Protein AF-A0A5J5C570-F1 (afdb_monomer)

InterPro domains:
  IPR036322 WD40-repeat-containing domain superfamily [SSF50978] (8-141)
  IPR051973 tRNA Anticodon Loop Methyltransferase Regulator [PTHR14344] (6-154)

pLDDT: mean 78.34, std 18.84, range [33.94, 97.94]

Structure (mmCIF, N/CA/C/O backbone):
data_AF-A0A5J5C570-F1
#
_entry.id   AF-A0A5J5C570-F1
#
loop_
_atom_site.group_PDB
_atom_site.id
_atom_site.type_symbol
_atom_site.label_atom_id
_atom_site.label_alt_id
_atom_site.label_comp_id
_atom_site.label_asym_id
_atom_site.label_entity_id
_atom_site.label_seq_id
_atom_site.pdbx_PDB_ins_code
_atom_site.Cartn_x
_atom_site.Cartn_y
_atom_site.Cartn_z
_atom_site.occupancy
_atom_site.B_iso_or_equiv
_atom_site.auth_seq_id
_atom_site.auth_comp_id
_atom_site.auth_asym_id
_atom_site.auth_atom_id
_atom_site.pdbx_PDB_model_num
ATOM 1 N N . MET A 1 1 ? -4.833 4.916 39.299 1.00 33.94 1 MET A N 1
ATOM 2 C CA . MET A 1 1 ? -3.861 3.898 38.849 1.00 33.94 1 MET A CA 1
ATOM 3 C C . MET A 1 1 ? -4.448 3.278 37.597 1.00 33.94 1 MET A C 1
ATOM 5 O O . MET A 1 1 ? -5.533 2.727 37.693 1.00 33.94 1 MET A O 1
ATOM 9 N N . ALA A 1 2 ? -3.844 3.505 36.431 1.00 41.72 2 ALA A N 1
ATOM 10 C CA . ALA A 1 2 ? -4.335 2.944 35.175 1.00 41.72 2 ALA A CA 1
ATOM 11 C C . ALA A 1 2 ? -3.814 1.508 35.054 1.00 41.72 2 ALA A C 1
ATOM 13 O O . ALA A 1 2 ? -2.603 1.298 35.123 1.00 41.72 2 ALA A O 1
ATOM 14 N N . GLU A 1 3 ? -4.719 0.538 34.938 1.00 45.34 3 GLU A N 1
ATOM 15 C CA . GLU A 1 3 ? -4.367 -0.842 34.616 1.00 45.34 3 GLU A CA 1
ATOM 16 C C . GLU A 1 3 ? -3.681 -0.857 33.247 1.00 45.34 3 GLU A C 1
ATOM 18 O O . GLU A 1 3 ? -4.274 -0.497 32.230 1.00 45.34 3 GLU A O 1
ATOM 23 N N . GLN A 1 4 ? -2.399 -1.221 33.222 1.00 49.28 4 GLN A N 1
ATOM 24 C CA . GLN A 1 4 ? -1.722 -1.569 31.982 1.00 49.28 4 GLN A CA 1
ATOM 25 C C . GLN A 1 4 ? -2.330 -2.880 31.495 1.00 49.28 4 GLN A C 1
ATOM 27 O O . GLN A 1 4 ? -2.025 -3.944 32.031 1.00 49.28 4 GLN A O 1
ATOM 32 N N . SER A 1 5 ? -3.204 -2.802 30.493 1.00 57.41 5 SER A N 1
ATOM 33 C CA . SER A 1 5 ? -3.639 -3.975 29.743 1.00 57.41 5 SER A CA 1
ATOM 34 C C . SER A 1 5 ? -2.397 -4.682 29.201 1.00 57.41 5 SER A C 1
ATOM 36 O O . SER A 1 5 ? -1.646 -4.126 28.398 1.00 57.41 5 SER A O 1
ATOM 38 N N . GLU A 1 6 ? -2.140 -5.887 29.697 1.00 60.22 6 GLU A N 1
ATOM 39 C CA . GLU A 1 6 ? -0.990 -6.699 29.323 1.00 60.22 6 GLU A CA 1
ATOM 40 C C . GLU A 1 6 ? -1.208 -7.216 27.893 1.00 60.22 6 GLU A C 1
ATOM 42 O O . GLU A 1 6 ? -1.888 -8.217 27.666 1.00 60.22 6 GLU A O 1
ATOM 47 N N . TRP A 1 7 ? -0.686 -6.497 26.897 1.00 56.62 7 TRP A N 1
ATOM 48 C CA . TRP A 1 7 ? -0.731 -6.929 25.501 1.00 56.62 7 TRP A CA 1
ATOM 49 C C . TRP A 1 7 ? 0.162 -8.161 25.329 1.00 56.62 7 TRP A C 1
ATOM 51 O O . TRP A 1 7 ? 1.361 -8.058 25.072 1.00 56.62 7 TRP A O 1
ATOM 61 N N . ARG A 1 8 ? -0.412 -9.353 25.501 1.00 61.72 8 ARG A N 1
ATOM 62 C CA . ARG A 1 8 ? 0.289 -10.615 25.261 1.00 61.72 8 ARG A CA 1
ATOM 63 C C . ARG A 1 8 ? 0.220 -10.961 23.777 1.00 61.72 8 ARG A C 1
ATOM 65 O O . ARG A 1 8 ? -0.825 -11.340 23.255 1.00 61.72 8 ARG A O 1
ATOM 72 N N . LEU A 1 9 ? 1.356 -10.834 23.094 1.00 58.31 9 LEU A N 1
ATOM 73 C CA . LEU A 1 9 ? 1.541 -11.350 21.739 1.00 58.31 9 LEU A CA 1
ATOM 74 C C . LEU A 1 9 ? 1.490 -12.881 21.780 1.00 58.31 9 LEU A C 1
ATOM 76 O O . LEU A 1 9 ? 2.442 -13.545 22.187 1.00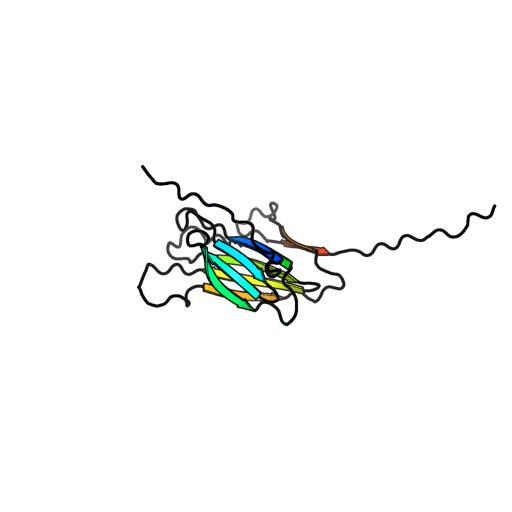 58.31 9 LEU A O 1
ATOM 80 N N . HIS A 1 10 ? 0.363 -13.445 21.359 1.00 65.62 10 HIS A N 1
ATOM 81 C CA . HIS A 1 10 ? 0.238 -14.879 21.151 1.00 65.62 10 HIS A CA 1
ATOM 82 C C . HIS A 1 10 ? 0.720 -15.220 19.742 1.00 65.62 10 HIS A C 1
ATOM 84 O O . HIS A 1 10 ? 0.142 -14.777 18.751 1.00 65.62 10 HIS A O 1
ATOM 90 N N . SER A 1 11 ? 1.791 -16.010 19.651 1.00 66.00 11 SER A N 1
ATOM 91 C CA . SER A 1 11 ? 2.252 -16.552 18.374 1.00 66.00 11 SER A CA 1
ATOM 92 C C . SER A 1 11 ? 1.191 -17.509 17.824 1.00 66.00 11 SER A C 1
ATOM 94 O O . SER A 1 11 ? 0.922 -18.559 18.409 1.00 66.00 11 SER A O 1
ATOM 96 N N . GLY A 1 12 ? 0.539 -17.107 16.735 1.00 68.00 12 GLY A N 1
ATOM 97 C CA . GLY A 1 12 ? -0.411 -17.923 15.984 1.00 68.00 12 GLY A CA 1
ATOM 98 C C . GLY A 1 12 ? 0.229 -18.535 14.738 1.00 68.00 12 GLY A C 1
ATOM 99 O O . GLY A 1 12 ? 1.378 -18.252 14.397 1.00 68.00 12 GLY A O 1
ATOM 100 N N . LYS A 1 13 ? -0.526 -19.367 14.015 1.00 59.28 13 LYS A N 1
ATOM 101 C CA . LYS A 1 13 ? -0.091 -19.843 12.693 1.00 59.28 13 LYS A CA 1
ATOM 102 C C . LYS A 1 13 ? 0.060 -18.644 11.754 1.00 59.28 13 LYS A C 1
ATOM 104 O O . LYS A 1 13 ? -0.816 -17.785 11.719 1.00 59.28 13 LYS A O 1
ATOM 109 N N . TYR A 1 14 ? 1.145 -18.604 10.982 1.00 61.72 14 TYR A N 1
ATOM 110 C CA . TYR A 1 14 ? 1.305 -17.609 9.925 1.00 61.72 14 TYR A CA 1
ATOM 111 C C . TYR A 1 14 ? 0.192 -17.804 8.891 1.00 61.72 14 TYR A C 1
ATOM 113 O O . TYR A 1 14 ? 0.178 -18.805 8.178 1.00 61.72 14 TYR A O 1
ATOM 121 N N . LEU A 1 15 ? -0.756 -16.866 8.842 1.00 63.50 15 LEU A N 1
ATOM 122 C CA . LEU A 1 15 ? -1.890 -16.923 7.916 1.00 63.50 15 LEU A CA 1
ATOM 123 C C . LEU A 1 15 ? -1.533 -16.424 6.505 1.00 63.50 15 LEU A C 1
ATOM 125 O O . LEU A 1 15 ? -2.376 -16.464 5.623 1.00 63.50 15 LEU A O 1
ATOM 129 N N . GLY A 1 16 ? -0.289 -15.993 6.254 1.00 59.56 16 GLY A N 1
ATOM 130 C CA . GLY A 1 16 ? 0.214 -15.772 4.888 1.00 59.56 16 GLY A CA 1
ATOM 131 C C . GLY A 1 16 ? -0.238 -14.499 4.175 1.00 59.56 16 GLY A C 1
ATOM 132 O O . GLY A 1 16 ? 0.290 -14.184 3.110 1.00 59.56 16 GLY A O 1
ATOM 133 N N . GLU A 1 17 ? -1.180 -13.753 4.740 1.00 80.12 17 GLU A N 1
ATOM 134 C CA . GLU A 1 17 ? -1.899 -12.735 3.974 1.00 80.12 17 GLU A CA 1
ATOM 135 C C . GLU A 1 17 ? -1.208 -11.369 3.943 1.00 80.12 17 GLU A C 1
ATOM 137 O O . GLU A 1 17 ? -1.107 -10.763 2.876 1.00 80.12 17 GLU A O 1
ATOM 142 N N . ILE A 1 18 ? -0.652 -10.908 5.068 1.00 89.19 18 ILE A N 1
ATOM 143 C CA . ILE A 1 18 ? -0.084 -9.557 5.151 1.00 89.19 18 ILE A CA 1
ATOM 144 C C . ILE A 1 18 ? 1.318 -9.495 4.534 1.00 89.19 18 ILE A C 1
ATOM 146 O O . ILE A 1 18 ? 2.254 -10.162 4.979 1.00 89.19 18 ILE A O 1
ATOM 150 N N . SER A 1 19 ? 1.462 -8.657 3.511 1.00 92.31 19 SER A N 1
ATOM 151 C CA . SER A 1 19 ? 2.691 -8.469 2.735 1.00 92.31 19 SER A CA 1
ATOM 152 C C . SER A 1 19 ? 3.480 -7.218 3.079 1.00 92.31 19 SER A C 1
ATOM 154 O O . SER A 1 19 ? 4.670 -7.153 2.793 1.00 92.31 19 SER A O 1
ATOM 156 N N . ALA A 1 20 ? 2.779 -6.177 3.518 1.00 95.44 20 ALA A N 1
ATOM 157 C CA . ALA A 1 20 ? 3.281 -4.811 3.548 1.00 95.44 20 ALA A CA 1
ATOM 158 C C . ALA A 1 20 ? 2.573 -4.035 4.651 1.00 95.44 20 ALA A C 1
ATOM 160 O O . ALA A 1 20 ? 1.388 -4.264 4.889 1.00 95.44 20 ALA A O 1
ATOM 161 N N . LEU A 1 21 ? 3.286 -3.116 5.298 1.00 96.31 21 LEU A N 1
ATOM 162 C CA . LEU A 1 21 ? 2.780 -2.322 6.413 1.00 96.31 21 LEU A CA 1
ATOM 163 C C . LEU A 1 21 ? 3.262 -0.870 6.273 1.00 96.31 21 LEU A C 1
ATOM 165 O O . LEU A 1 21 ? 4.439 -0.653 6.003 1.00 96.31 21 LEU A O 1
ATOM 169 N N . CYS A 1 22 ? 2.380 0.115 6.471 1.00 96.31 22 CYS A N 1
ATOM 170 C CA . CYS A 1 22 ? 2.753 1.537 6.592 1.00 96.31 22 CYS A CA 1
ATOM 171 C C . CYS A 1 22 ? 1.975 2.188 7.734 1.00 96.31 22 CYS A C 1
ATOM 173 O O . CYS A 1 22 ? 0.746 2.123 7.762 1.00 96.31 22 CYS A O 1
ATOM 175 N N . PHE A 1 23 ? 2.680 2.844 8.654 1.00 95.44 23 PHE A N 1
ATOM 176 C CA . PHE A 1 23 ? 2.056 3.609 9.731 1.00 95.44 23 PHE A CA 1
ATOM 177 C C . PHE A 1 23 ? 1.695 5.019 9.268 1.00 95.44 23 PHE A C 1
ATOM 179 O O . PHE A 1 23 ? 2.546 5.783 8.807 1.00 95.44 23 PHE A O 1
ATOM 186 N N . LEU A 1 24 ? 0.435 5.387 9.465 1.00 92.75 24 LEU A N 1
ATOM 187 C CA . LEU A 1 24 ? -0.092 6.718 9.215 1.00 92.75 24 LEU A CA 1
ATOM 188 C C . LEU A 1 24 ? -0.058 7.515 10.514 1.00 92.75 24 LEU A C 1
ATOM 190 O O . LEU A 1 24 ? -0.951 7.417 11.359 1.00 92.75 24 LEU A O 1
ATOM 194 N N . HIS A 1 25 ? 0.996 8.304 10.668 1.00 89.50 25 HIS A N 1
ATOM 195 C CA . HIS A 1 25 ? 1.156 9.180 11.818 1.00 89.50 25 HIS A CA 1
ATOM 196 C C . HIS A 1 25 ? 0.311 10.433 11.624 1.00 89.50 25 HIS A C 1
ATOM 198 O O . HIS A 1 25 ? 0.550 11.228 10.714 1.00 89.50 25 HIS A O 1
ATOM 204 N N . LEU A 1 26 ? -0.690 10.587 12.481 1.00 84.00 26 LEU A N 1
ATOM 205 C CA . LEU A 1 26 ? -1.474 11.807 12.578 1.00 84.00 26 LEU A CA 1
ATOM 206 C C . LEU A 1 26 ? -0.806 12.789 13.542 1.00 84.00 26 LEU A C 1
ATOM 208 O O . LEU A 1 26 ? -0.077 12.370 14.444 1.00 84.00 26 LEU A O 1
ATOM 212 N N . PRO A 1 27 ? -1.081 14.094 13.398 1.00 81.31 27 PRO A N 1
ATOM 213 C CA . PRO A 1 27 ? -0.785 15.058 14.443 1.00 81.31 27 PRO A CA 1
ATOM 214 C C . PRO A 1 27 ? -1.347 14.605 15.798 1.00 81.31 27 PRO A C 1
ATOM 216 O O . PRO A 1 27 ? -2.487 14.144 15.880 1.00 81.31 27 PRO A O 1
ATOM 219 N N . SER A 1 28 ? -0.569 14.793 16.865 1.00 79.12 28 SER A N 1
ATOM 220 C CA . SER A 1 28 ? -0.878 14.303 18.220 1.00 79.12 28 SER A CA 1
ATOM 221 C C . SER A 1 28 ? -2.197 14.816 18.804 1.00 79.12 28 SER A C 1
ATOM 223 O O . SER A 1 28 ? -2.759 14.191 19.697 1.00 79.12 28 SER A O 1
ATOM 225 N N . HIS A 1 29 ? -2.711 15.941 18.302 1.00 78.44 29 HIS A N 1
ATOM 226 C CA . HIS A 1 29 ? -4.009 16.480 18.704 1.00 78.44 29 HIS A CA 1
ATOM 227 C C . HIS A 1 29 ? -5.205 15.710 18.112 1.00 78.44 29 HIS A C 1
ATOM 229 O O . HIS A 1 29 ? -6.319 15.880 18.597 1.00 78.44 29 HIS A O 1
ATOM 235 N N . LEU A 1 30 ? -4.996 14.889 17.073 1.00 77.62 30 LEU A N 1
ATOM 236 C CA . LEU A 1 30 ? -6.046 14.083 16.434 1.00 77.62 30 LEU A CA 1
ATOM 237 C C . LEU A 1 30 ? -6.052 12.633 16.919 1.00 77.62 30 LEU A C 1
ATOM 239 O O . LEU A 1 30 ? -7.123 12.050 17.055 1.00 77.62 30 LEU A O 1
ATOM 243 N N . SER A 1 31 ? -4.876 12.046 17.147 1.00 78.50 31 SER A N 1
ATOM 244 C CA . SER A 1 31 ? -4.745 10.673 17.638 1.00 78.50 31 SER A CA 1
ATOM 245 C C . SER A 1 31 ? -3.442 10.488 18.410 1.00 78.50 31 SER A C 1
ATOM 247 O O . SER A 1 31 ? -2.408 11.045 18.035 1.00 78.50 31 SER A O 1
ATOM 249 N N . SER A 1 32 ? -3.487 9.680 19.469 1.00 82.94 32 SER A N 1
ATOM 250 C CA . SER A 1 32 ? -2.312 9.281 20.254 1.00 82.94 32 SER A CA 1
ATOM 251 C C . SER A 1 32 ? -1.536 8.132 19.601 1.00 82.94 32 SER A C 1
ATOM 253 O O . SER A 1 32 ? -0.320 8.042 19.770 1.00 82.94 32 SER A O 1
ATOM 255 N N . LEU A 1 33 ? -2.225 7.274 18.840 1.00 89.25 33 LEU A N 1
ATOM 256 C CA . LEU A 1 33 ? -1.655 6.136 18.123 1.00 89.25 33 LEU A CA 1
ATOM 257 C C . LEU A 1 33 ? -1.842 6.290 16.605 1.00 89.25 33 LEU A C 1
ATOM 259 O O . LEU A 1 33 ? -2.831 6.877 16.152 1.00 89.25 33 LEU A O 1
ATOM 263 N N . PRO A 1 34 ? -0.901 5.788 15.789 1.00 91.81 34 PRO A N 1
ATOM 264 C CA . PRO A 1 34 ? -1.032 5.850 14.341 1.00 91.81 34 PRO A CA 1
ATOM 265 C C . PRO A 1 34 ? -2.119 4.891 13.846 1.00 91.81 34 PRO A C 1
ATOM 267 O O . PRO A 1 34 ? -2.395 3.865 14.467 1.00 91.81 34 PRO A O 1
ATOM 270 N N . TYR A 1 35 ? -2.682 5.183 12.675 1.00 92.88 35 TYR A N 1
ATOM 271 C CA . TYR A 1 35 ? -3.403 4.163 11.912 1.00 92.88 35 TYR A CA 1
ATOM 272 C C . TYR A 1 35 ? -2.407 3.276 11.161 1.00 92.88 35 TYR A C 1
ATOM 274 O O . TYR A 1 35 ? -1.275 3.684 10.889 1.00 92.88 35 TYR A O 1
ATOM 282 N N . LEU A 1 36 ? -2.826 2.071 10.783 1.00 95.94 36 LEU A N 1
ATOM 283 C CA . LEU A 1 36 ? -1.990 1.123 10.051 1.00 95.94 36 LEU A CA 1
ATOM 284 C C . LEU A 1 36 ? -2.612 0.774 8.702 1.00 95.94 36 LEU A C 1
ATOM 286 O O . LEU A 1 36 ? -3.747 0.316 8.640 1.00 95.94 36 LEU A O 1
ATOM 290 N N . LEU A 1 37 ? -1.847 0.939 7.627 1.00 97.12 37 LEU A N 1
ATOM 291 C CA . LEU A 1 37 ? -2.148 0.320 6.341 1.00 97.12 37 LEU A CA 1
ATOM 292 C C . LEU A 1 37 ? -1.470 -1.043 6.271 1.00 97.12 37 LEU A C 1
ATOM 294 O O . LEU A 1 37 ? -0.267 -1.130 6.507 1.00 97.12 37 LEU A O 1
ATOM 298 N N . ALA A 1 38 ? -2.218 -2.076 5.901 1.00 96.38 38 ALA A N 1
ATOM 299 C CA . ALA A 1 38 ? -1.713 -3.424 5.700 1.00 96.38 38 ALA A CA 1
ATOM 300 C C . ALA A 1 38 ? -2.080 -3.929 4.301 1.00 96.38 38 ALA A C 1
ATOM 302 O O . ALA A 1 38 ? -3.249 -3.955 3.932 1.00 96.38 38 ALA A O 1
ATOM 303 N N . GLY A 1 39 ? -1.088 -4.319 3.506 1.00 96.00 39 GLY A N 1
ATOM 304 C CA . GLY A 1 39 ? -1.313 -4.920 2.192 1.00 96.00 39 GLY A CA 1
ATOM 305 C C . GLY A 1 39 ? -1.611 -6.408 2.324 1.00 96.00 39 GLY A C 1
ATOM 306 O O . GLY A 1 39 ? -0.826 -7.110 2.957 1.00 96.00 39 GLY A O 1
ATOM 307 N N . THR A 1 40 ? -2.694 -6.883 1.710 1.00 92.88 40 THR A N 1
ATOM 308 C CA . THR A 1 40 ? -3.053 -8.307 1.626 1.00 92.88 40 THR A CA 1
ATOM 309 C C . THR A 1 40 ? -3.542 -8.644 0.226 1.00 92.88 40 THR A C 1
ATOM 311 O O . THR A 1 40 ? -4.441 -7.992 -0.296 1.00 92.88 40 THR A O 1
ATOM 314 N N . GLY A 1 41 ? -2.923 -9.629 -0.431 1.00 92.50 41 GLY A N 1
ATOM 315 C CA . GLY A 1 41 ? -3.254 -9.939 -1.826 1.00 92.50 41 GLY A CA 1
ATOM 316 C C . GLY A 1 41 ? -3.217 -8.677 -2.698 1.00 92.50 41 GLY A C 1
ATOM 317 O O . GLY A 1 41 ? -2.195 -7.998 -2.740 1.00 92.50 41 GLY A O 1
ATOM 318 N N . SER A 1 42 ? -4.325 -8.345 -3.362 1.00 95.12 42 SER A N 1
ATOM 319 C CA . SER A 1 42 ? -4.469 -7.139 -4.197 1.00 95.12 42 SER A CA 1
ATOM 320 C C . SER A 1 42 ? -5.120 -5.939 -3.496 1.00 95.12 42 SER A C 1
ATOM 322 O O . SER A 1 42 ? -5.445 -4.940 -4.146 1.00 95.12 42 SER A O 1
ATOM 324 N N . GLU A 1 43 ? -5.273 -6.018 -2.178 1.00 95.56 43 GLU A N 1
ATOM 325 C CA . GLU A 1 43 ? -5.952 -5.031 -1.351 1.00 95.56 43 GLU A CA 1
ATOM 326 C C . GLU A 1 43 ? -5.007 -4.357 -0.350 1.00 95.56 43 GLU A C 1
ATOM 328 O O . GLU A 1 43 ? -3.940 -4.867 0.008 1.00 95.56 43 GLU A O 1
ATOM 333 N N . VAL A 1 44 ? -5.429 -3.187 0.122 1.00 96.81 44 VAL A N 1
ATOM 334 C CA . VAL A 1 44 ? -4.868 -2.507 1.287 1.00 96.81 44 VAL A CA 1
ATOM 335 C C . VAL A 1 44 ? -5.978 -2.314 2.312 1.00 96.81 44 VAL A C 1
ATOM 337 O O . VAL A 1 44 ? -7.008 -1.713 2.021 1.00 96.81 44 VAL A O 1
ATOM 340 N N . LEU A 1 45 ? -5.738 -2.786 3.527 1.00 95.19 45 LEU A N 1
ATOM 341 C CA . LEU A 1 45 ? -6.607 -2.649 4.685 1.00 95.19 45 LEU A CA 1
ATOM 342 C C . LEU A 1 45 ? -6.129 -1.489 5.558 1.00 95.19 45 LEU A C 1
ATOM 344 O O . LEU A 1 45 ? -4.932 -1.347 5.798 1.00 95.19 45 LEU A O 1
ATOM 348 N N . LEU A 1 46 ? -7.055 -0.683 6.066 1.00 95.06 46 LEU A N 1
ATOM 349 C CA . LEU A 1 46 ? -6.796 0.341 7.073 1.00 95.06 46 LEU A CA 1
ATOM 350 C C . LEU A 1 46 ? -7.255 -0.165 8.439 1.00 95.06 46 LEU A C 1
ATOM 352 O O . LEU A 1 46 ? -8.414 -0.540 8.593 1.00 95.06 46 LEU A O 1
ATOM 356 N N . TYR A 1 47 ? -6.371 -0.120 9.427 1.00 92.88 47 TYR A N 1
ATOM 357 C CA . TYR A 1 47 ? -6.620 -0.531 10.803 1.00 92.88 47 TYR A CA 1
ATOM 358 C C . TYR A 1 47 ? -6.490 0.641 11.765 1.00 92.88 47 TYR A C 1
ATOM 360 O O . TYR A 1 47 ? -5.563 1.449 11.662 1.00 92.88 47 TYR A O 1
ATOM 368 N N . ASP A 1 48 ? -7.387 0.665 12.743 1.00 88.50 48 ASP A N 1
ATOM 369 C CA . ASP A 1 48 ? -7.239 1.429 13.971 1.00 88.50 48 ASP A CA 1
ATOM 370 C C . ASP A 1 48 ? -6.449 0.577 14.969 1.00 88.50 48 ASP A C 1
ATOM 372 O O . ASP A 1 48 ? -6.911 -0.481 15.398 1.00 88.50 48 ASP A O 1
ATOM 376 N N . ILE A 1 49 ? -5.240 1.021 15.309 1.00 89.38 49 ILE A N 1
ATOM 377 C CA . ILE A 1 49 ? -4.361 0.293 16.228 1.00 89.38 49 ILE A CA 1
ATOM 378 C C . ILE A 1 49 ? -4.864 0.390 17.667 1.00 89.38 49 ILE A C 1
ATOM 380 O O . ILE A 1 49 ? -4.698 -0.562 18.423 1.00 89.38 49 ILE A O 1
ATOM 384 N N . GLU A 1 50 ? -5.496 1.503 18.045 1.00 85.75 50 GLU A N 1
ATOM 385 C CA . GLU A 1 50 ? -6.005 1.694 19.403 1.00 85.75 50 GLU A CA 1
ATOM 386 C C . GLU A 1 50 ? -7.106 0.675 19.712 1.00 85.75 50 GLU A C 1
ATOM 388 O O . GLU A 1 50 ? -7.114 0.059 20.778 1.00 85.75 50 GLU A O 1
ATOM 393 N N . THR A 1 51 ? -8.007 0.441 18.753 1.00 84.31 51 THR A N 1
ATOM 394 C CA . THR A 1 51 ? -9.095 -0.538 18.902 1.00 84.31 51 THR A CA 1
ATOM 395 C C . THR A 1 51 ? -8.757 -1.934 18.376 1.00 84.31 51 THR A C 1
ATOM 397 O O . THR A 1 51 ? -9.499 -2.881 18.647 1.00 84.31 51 THR A O 1
ATOM 400 N N . GLY A 1 52 ? -7.666 -2.081 17.619 1.00 83.69 52 GLY A N 1
ATOM 401 C CA . GLY A 1 52 ? -7.255 -3.327 16.969 1.00 83.69 52 GLY A CA 1
ATOM 402 C C . GLY A 1 52 ? -8.179 -3.777 15.831 1.00 83.69 52 GLY A C 1
ATOM 403 O O . GLY A 1 52 ? -8.166 -4.951 15.458 1.00 83.69 52 GLY A O 1
ATOM 404 N N . LYS A 1 53 ? -9.018 -2.883 15.292 1.00 84.56 53 LYS A N 1
ATOM 405 C CA . LYS A 1 53 ? -10.047 -3.226 14.298 1.00 84.56 53 LYS A CA 1
ATOM 406 C C . LYS A 1 53 ? -9.670 -2.765 12.896 1.00 84.56 53 LYS A C 1
ATOM 408 O O . LYS A 1 53 ? -9.175 -1.655 12.703 1.00 84.56 53 LYS A O 1
ATOM 413 N N . ALA A 1 54 ? -9.974 -3.607 11.907 1.00 88.06 54 ALA A N 1
ATOM 414 C CA . ALA A 1 54 ? -9.990 -3.195 10.509 1.00 88.06 54 ALA A CA 1
ATOM 415 C C . ALA A 1 54 ? -11.154 -2.221 10.296 1.00 88.06 54 ALA A C 1
ATOM 417 O O . ALA A 1 54 ? -12.298 -2.529 10.630 1.00 88.06 54 ALA A O 1
ATOM 418 N N . ILE A 1 55 ? -10.844 -1.047 9.760 1.00 90.50 55 ILE A N 1
ATOM 419 C CA . ILE A 1 55 ? -11.805 0.014 9.473 1.00 90.50 55 ILE A CA 1
ATOM 420 C C . ILE A 1 55 ? -12.335 -0.140 8.052 1.00 90.50 55 ILE A C 1
ATOM 422 O O . ILE A 1 55 ? -13.536 -0.037 7.835 1.00 90.50 55 ILE A O 1
ATOM 426 N N . LYS A 1 56 ? -11.439 -0.360 7.078 1.00 92.44 56 LYS A N 1
ATOM 427 C CA . LYS A 1 56 ? -11.793 -0.347 5.653 1.00 92.44 56 LYS A CA 1
ATOM 428 C C . LYS A 1 56 ? -10.835 -1.177 4.803 1.00 92.44 5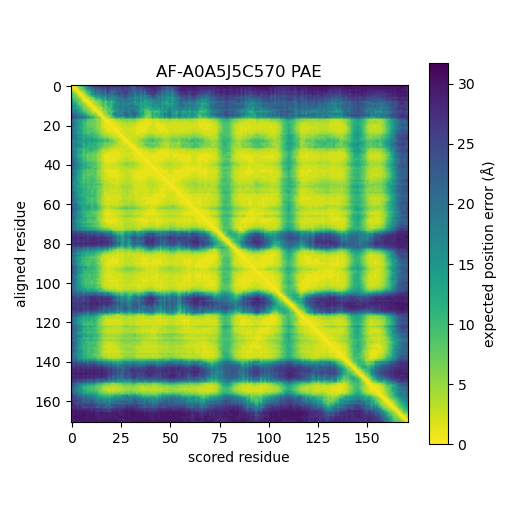6 LYS A C 1
ATOM 430 O O . LYS A 1 56 ? -9.652 -1.250 5.128 1.00 92.44 56 LYS A O 1
ATOM 435 N N . SER A 1 57 ? -11.339 -1.744 3.705 1.00 93.44 57 SER A N 1
ATOM 436 C CA . SER A 1 57 ? -10.535 -2.375 2.647 1.00 93.44 57 SER A CA 1
ATOM 437 C C . SER A 1 57 ? -10.588 -1.557 1.363 1.00 93.44 57 SER A C 1
ATOM 439 O O . SER A 1 57 ? -11.625 -0.981 1.024 1.00 93.44 57 SER A O 1
ATOM 441 N N . PHE A 1 58 ? -9.475 -1.525 0.639 1.00 95.88 58 PHE A N 1
ATOM 442 C CA . PHE A 1 58 ? -9.359 -0.894 -0.666 1.00 95.88 58 PHE A CA 1
ATOM 443 C C . PHE A 1 58 ? -8.732 -1.859 -1.662 1.00 95.88 58 PHE A C 1
ATOM 445 O O . PHE A 1 58 ? -7.578 -2.262 -1.506 1.00 95.88 58 PHE A O 1
ATOM 452 N N . HIS A 1 59 ? -9.448 -2.148 -2.744 1.00 96.12 59 HIS A N 1
ATOM 453 C CA . HIS A 1 59 ? -8.892 -2.882 -3.875 1.00 96.12 59 HIS A CA 1
ATOM 454 C C . HIS A 1 59 ? -7.979 -1.966 -4.691 1.00 96.12 59 HIS A C 1
ATOM 456 O O . HIS A 1 59 ? -8.425 -0.979 -5.280 1.00 96.12 59 HIS A O 1
ATOM 462 N N . VAL A 1 60 ? -6.677 -2.252 -4.692 1.00 96.62 60 VAL A N 1
ATOM 463 C CA . VAL A 1 60 ? -5.657 -1.366 -5.283 1.00 96.62 60 VAL A CA 1
ATOM 464 C C . VAL A 1 60 ? -5.044 -1.940 -6.554 1.00 96.62 60 VAL A C 1
ATOM 466 O O . VAL A 1 60 ? -4.552 -1.177 -7.392 1.00 96.62 60 VAL A O 1
ATOM 469 N N . PHE A 1 61 ? -5.115 -3.252 -6.767 1.00 95.38 61 PHE A N 1
ATOM 470 C CA . PHE A 1 61 ? -4.639 -3.922 -7.975 1.00 95.38 61 PHE A CA 1
ATOM 471 C C . PHE A 1 61 ? -5.614 -4.988 -8.466 1.00 95.38 61 PHE A C 1
ATOM 473 O O . PHE A 1 61 ? -6.440 -5.455 -7.710 1.00 95.38 61 PHE A O 1
ATOM 480 N N . GLU A 1 62 ? -5.463 -5.419 -9.718 1.00 93.19 62 GLU A N 1
ATOM 481 C CA . GLU A 1 62 ? -6.183 -6.579 -10.251 1.00 93.19 62 GLU A CA 1
ATOM 482 C C . GLU A 1 62 ? -5.209 -7.746 -10.398 1.00 93.19 62 GLU A C 1
ATOM 484 O O . GLU A 1 62 ? -4.357 -7.730 -11.289 1.00 93.19 62 GLU A O 1
ATOM 489 N N . GLY A 1 63 ? -5.292 -8.720 -9.489 1.00 90.44 63 GLY A N 1
ATOM 490 C CA . GLY A 1 63 ? -4.489 -9.946 -9.527 1.00 90.44 63 GLY A CA 1
ATOM 491 C C . GLY A 1 63 ? -2.993 -9.766 -9.247 1.00 90.44 63 GLY A C 1
ATOM 492 O O . GLY A 1 63 ? -2.227 -10.699 -9.456 1.00 90.44 63 GLY A O 1
ATOM 493 N N . ILE A 1 64 ? -2.567 -8.586 -8.786 1.00 93.12 64 ILE A N 1
ATOM 494 C CA . ILE A 1 64 ? -1.177 -8.311 -8.395 1.00 93.12 64 ILE A CA 1
ATOM 495 C C . ILE A 1 64 ? -1.110 -8.240 -6.883 1.00 93.12 64 ILE A C 1
ATOM 497 O O . ILE A 1 64 ? -1.903 -7.529 -6.257 1.00 93.12 64 ILE A O 1
ATOM 501 N N . ARG A 1 65 ? -0.138 -8.939 -6.298 1.00 93.75 65 ARG A N 1
ATOM 502 C CA . ARG A 1 65 ? 0.092 -8.876 -4.858 1.00 93.75 65 ARG A CA 1
ATOM 503 C C . ARG A 1 65 ? 0.757 -7.551 -4.481 1.00 93.75 65 ARG A C 1
ATOM 505 O O . ARG A 1 65 ? 1.846 -7.238 -4.961 1.00 93.75 65 ARG A O 1
ATOM 512 N N . VAL A 1 66 ? 0.132 -6.796 -3.583 1.00 95.94 66 VAL A N 1
ATOM 513 C CA . VAL A 1 66 ? 0.754 -5.678 -2.870 1.00 95.94 66 VAL A CA 1
ATOM 514 C C . VAL A 1 66 ? 1.906 -6.247 -2.060 1.00 95.94 66 VAL A C 1
ATOM 516 O O . VAL A 1 66 ? 1.679 -7.150 -1.264 1.00 95.94 66 VAL A O 1
ATOM 519 N N . HIS A 1 67 ? 3.126 -5.752 -2.241 1.00 94.88 67 HIS A N 1
ATOM 520 C CA . HIS A 1 67 ? 4.269 -6.148 -1.405 1.00 94.88 67 HIS A CA 1
ATOM 521 C C . HIS A 1 67 ? 5.016 -4.956 -0.806 1.00 94.88 67 HIS A C 1
ATOM 523 O O . HIS A 1 67 ? 5.951 -5.159 -0.040 1.00 94.88 67 HIS A O 1
ATOM 529 N N . GLY A 1 68 ? 4.598 -3.726 -1.110 1.00 96.69 68 GLY A N 1
ATOM 530 C CA . GLY A 1 68 ? 5.109 -2.547 -0.433 1.00 96.69 68 GLY A CA 1
ATOM 531 C C . GLY A 1 68 ? 4.123 -1.387 -0.444 1.00 96.69 68 GLY A C 1
ATOM 532 O O . GLY A 1 68 ? 3.325 -1.217 -1.373 1.00 96.69 68 GLY A O 1
ATOM 533 N N . ILE A 1 69 ? 4.160 -0.621 0.644 1.00 97.94 69 ILE A N 1
ATOM 534 C CA . ILE A 1 69 ? 3.336 0.561 0.879 1.00 97.94 69 ILE A CA 1
ATOM 535 C C . ILE A 1 69 ? 4.241 1.615 1.509 1.00 97.94 69 ILE A C 1
ATOM 537 O O . ILE A 1 69 ? 4.883 1.342 2.519 1.00 97.94 69 ILE A O 1
ATOM 541 N N . SER A 1 70 ? 4.235 2.818 0.947 1.00 95.69 70 SER A N 1
ATOM 542 C CA . SER A 1 70 ? 4.931 3.981 1.497 1.00 95.69 70 SER A CA 1
ATOM 543 C C . SER A 1 70 ? 3.971 5.150 1.594 1.00 95.69 70 SER A C 1
ATOM 545 O O . SER A 1 70 ? 3.123 5.347 0.724 1.00 95.69 70 SER A O 1
ATOM 547 N N . CYS A 1 71 ? 4.088 5.940 2.652 1.00 93.19 71 CYS A N 1
ATOM 548 C CA . CYS A 1 71 ? 3.138 6.994 2.955 1.00 93.19 71 CYS A CA 1
ATOM 549 C C . CYS A 1 71 ? 3.861 8.291 3.343 1.00 93.19 71 CYS A C 1
ATOM 551 O O . CYS A 1 71 ? 4.930 8.270 3.947 1.00 93.19 71 CYS A O 1
ATOM 553 N N . SER A 1 72 ? 3.292 9.432 2.951 1.00 89.94 72 SER A N 1
ATOM 554 C CA . SER A 1 72 ? 3.791 10.765 3.291 1.00 89.94 72 SER A CA 1
ATOM 555 C C . SER A 1 72 ? 2.623 11.664 3.676 1.00 89.94 72 SER A C 1
ATOM 557 O O . SER A 1 72 ? 1.620 11.733 2.960 1.00 89.94 72 SER A O 1
ATOM 559 N N . PHE A 1 73 ? 2.732 12.318 4.830 1.00 87.19 73 PHE A N 1
ATOM 560 C CA . PHE A 1 73 ? 1.699 13.216 5.337 1.00 87.19 73 PHE A CA 1
ATOM 561 C C . PHE A 1 73 ? 1.681 14.512 4.524 1.00 87.19 73 PHE A C 1
ATOM 563 O O . PHE A 1 73 ? 2.723 15.124 4.288 1.00 87.19 73 PHE A O 1
ATOM 570 N N . LEU A 1 74 ? 0.492 14.927 4.093 1.00 81.12 74 LEU A N 1
ATOM 571 C CA . LEU A 1 74 ? 0.282 16.222 3.468 1.00 81.12 74 LEU A CA 1
ATOM 572 C C . LEU A 1 74 ? -0.121 17.200 4.566 1.00 81.12 74 LEU A C 1
ATOM 574 O O . LEU A 1 74 ? -1.252 17.150 5.049 1.00 81.12 74 LEU A O 1
ATOM 578 N N . ASN A 1 75 ? 0.802 18.079 4.962 1.00 64.75 75 ASN A N 1
ATOM 579 C CA . ASN A 1 75 ? 0.468 19.165 5.876 1.00 64.75 75 ASN A CA 1
ATOM 580 C C . ASN A 1 75 ? -0.666 19.990 5.255 1.00 64.75 75 ASN A C 1
ATOM 582 O O . ASN A 1 75 ? -0.497 20.595 4.197 1.00 64.75 75 ASN A O 1
ATOM 586 N N . SER A 1 76 ? -1.823 20.018 5.920 1.00 54.25 76 SER A N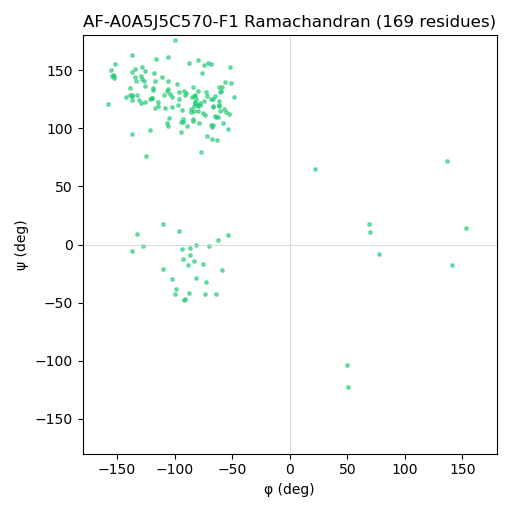 1
ATOM 587 C CA . SER A 1 76 ? -2.796 21.077 5.682 1.00 54.25 76 SER A CA 1
ATOM 588 C C . SER A 1 76 ? -2.126 22.395 6.042 1.00 54.25 76 SER A C 1
ATOM 590 O O . SER A 1 76 ? -1.535 22.504 7.115 1.00 54.25 76 SER A O 1
ATOM 592 N N . ILE A 1 77 ? -2.221 23.379 5.152 1.00 48.78 77 ILE A N 1
ATOM 593 C CA . ILE A 1 77 ? -1.725 24.738 5.372 1.00 48.78 77 ILE A CA 1
ATOM 594 C C . ILE A 1 77 ? -2.225 25.232 6.739 1.00 48.78 77 ILE A C 1
ATOM 596 O O . ILE A 1 77 ? -3.425 25.155 7.036 1.00 48.78 77 ILE A O 1
ATOM 600 N N . GLU A 1 78 ? -1.289 25.694 7.572 1.00 42.62 78 GLU A N 1
ATOM 601 C CA . GLU A 1 78 ? -1.562 26.359 8.845 1.00 42.62 78 GLU A CA 1
ATOM 602 C C . GLU A 1 78 ? -2.542 27.514 8.597 1.00 42.62 78 GLU A C 1
ATOM 604 O O . GLU A 1 78 ? -2.225 28.471 7.897 1.00 42.62 78 GLU A O 1
ATOM 609 N N . GLY A 1 79 ? -3.767 27.397 9.118 1.00 44.97 79 GLY A N 1
ATOM 610 C CA . GLY A 1 79 ? -4.787 28.447 9.007 1.00 44.97 79 GLY A CA 1
ATOM 611 C C . GLY A 1 79 ? -6.214 27.957 8.766 1.00 44.97 79 GLY A C 1
ATOM 612 O O . GLY A 1 79 ? -7.152 28.698 9.044 1.00 44.97 79 GLY A O 1
ATOM 613 N N . SER A 1 80 ? -6.416 26.711 8.320 1.00 45.34 80 SER A N 1
ATOM 614 C CA . SER A 1 80 ? -7.760 26.125 8.210 1.00 45.34 80 SER A CA 1
ATOM 615 C C . SER A 1 80 ? -8.003 25.104 9.320 1.00 45.34 80 SER A C 1
ATOM 617 O O . SER A 1 80 ? -7.560 23.961 9.245 1.00 45.34 80 SER A O 1
ATOM 619 N N . LEU A 1 81 ? -8.751 25.514 10.347 1.00 48.06 81 LEU A N 1
ATOM 620 C CA . LEU A 1 81 ? -9.170 24.707 11.507 1.00 48.06 81 LEU A CA 1
ATOM 621 C C . LEU A 1 81 ? -10.060 23.489 11.157 1.00 48.06 81 LEU A C 1
ATOM 623 O O . LEU A 1 81 ? -10.548 22.813 12.056 1.00 48.06 81 LEU A O 1
ATOM 627 N N . SER A 1 82 ? -10.304 23.212 9.870 1.00 52.50 82 SER A N 1
ATOM 628 C CA . SER A 1 82 ? -11.308 22.246 9.404 1.00 52.50 82 SER A CA 1
ATOM 629 C C . SER A 1 82 ? -10.806 21.275 8.325 1.00 52.50 82 SER A C 1
ATOM 631 O O . SER A 1 82 ? -11.609 20.555 7.729 1.00 52.50 82 SER A O 1
ATOM 633 N N . SER A 1 83 ? -9.506 21.233 8.027 1.00 64.69 83 SER A N 1
ATOM 634 C CA . SER A 1 83 ? -8.991 20.314 7.006 1.00 64.69 83 SER A CA 1
ATOM 635 C C . SER A 1 83 ? -8.831 18.898 7.561 1.00 64.69 83 SER A C 1
ATOM 637 O O . SER A 1 83 ? -8.028 18.668 8.464 1.00 64.69 83 SER A O 1
ATOM 639 N N . ALA A 1 84 ? -9.538 17.930 6.976 1.00 76.62 84 ALA A N 1
ATOM 640 C CA . ALA A 1 84 ? -9.313 16.512 7.244 1.00 76.62 84 ALA A CA 1
ATOM 641 C C . ALA A 1 84 ? -7.845 16.119 6.954 1.00 76.62 84 ALA A C 1
ATOM 643 O O . ALA A 1 84 ? -7.280 16.586 5.957 1.00 76.62 84 ALA A O 1
ATOM 644 N N . PRO A 1 85 ? -7.212 15.269 7.785 1.00 83.06 85 PRO A N 1
ATOM 645 C CA . PRO A 1 85 ? -5.866 14.773 7.523 1.00 83.06 85 PRO A CA 1
ATOM 646 C C . PRO A 1 85 ? -5.796 14.031 6.183 1.00 83.06 85 PRO A C 1
ATOM 648 O O . PRO A 1 85 ? -6.655 13.204 5.854 1.00 83.06 85 PRO A O 1
ATOM 651 N N . ALA A 1 86 ? -4.742 14.326 5.422 1.00 88.88 86 ALA A N 1
ATOM 652 C CA . ALA A 1 86 ? -4.508 13.763 4.103 1.00 88.88 86 ALA A CA 1
ATOM 653 C C . ALA A 1 86 ? -3.090 13.192 3.982 1.00 88.88 86 ALA A C 1
ATOM 655 O O . ALA A 1 86 ? -2.125 13.734 4.520 1.00 88.88 86 ALA A O 1
ATOM 656 N N . PHE A 1 87 ? -2.960 12.101 3.235 1.00 91.81 87 PHE A N 1
ATOM 657 C CA . PHE A 1 87 ? -1.696 11.417 2.992 1.00 91.81 87 PHE A CA 1
ATOM 658 C C . PHE A 1 87 ? -1.553 11.104 1.505 1.00 91.81 87 PHE A C 1
ATOM 660 O O . PHE A 1 87 ? -2.507 10.660 0.863 1.00 91.81 87 PHE A O 1
ATOM 667 N N . LYS A 1 88 ? -0.342 11.261 0.969 1.00 93.25 88 LYS A N 1
ATOM 668 C CA . LYS A 1 88 ? 0.056 10.581 -0.267 1.00 93.25 88 LYS A CA 1
ATOM 669 C C . LYS A 1 88 ? 0.473 9.166 0.096 1.00 93.25 88 LYS A C 1
ATOM 671 O O . LYS A 1 88 ? 1.347 8.975 0.938 1.00 93.25 88 LYS A O 1
ATOM 676 N N . VAL A 1 89 ? -0.137 8.185 -0.546 1.00 96.00 89 VAL A N 1
ATOM 677 C CA . VAL A 1 89 ? 0.155 6.768 -0.345 1.00 96.00 89 VAL A CA 1
ATOM 678 C C . VAL A 1 89 ? 0.618 6.200 -1.671 1.00 96.00 89 VAL A C 1
ATOM 680 O O . VAL A 1 89 ? -0.068 6.326 -2.678 1.00 96.00 89 VAL A O 1
ATOM 683 N N . VAL A 1 90 ? 1.782 5.572 -1.692 1.00 97.12 90 VAL A N 1
ATOM 684 C CA . VAL A 1 90 ? 2.235 4.778 -2.827 1.00 97.12 90 VAL A CA 1
ATOM 685 C C . VAL A 1 90 ? 2.083 3.315 -2.470 1.00 97.12 90 VAL A C 1
ATOM 687 O O . VAL A 1 90 ? 2.557 2.875 -1.427 1.00 97.12 90 VAL A O 1
ATOM 690 N N . VAL A 1 91 ? 1.439 2.569 -3.358 1.00 97.88 91 VAL A N 1
ATOM 691 C CA . VAL A 1 91 ? 1.307 1.120 -3.263 1.00 97.88 91 VAL A CA 1
ATOM 692 C C . VAL A 1 91 ? 1.976 0.498 -4.472 1.00 97.88 91 VAL A C 1
ATOM 694 O O . VAL A 1 91 ? 1.766 0.934 -5.610 1.00 97.88 91 VAL A O 1
ATOM 697 N N . PHE A 1 92 ? 2.790 -0.521 -4.234 1.00 97.06 92 PHE A N 1
ATOM 698 C CA . PHE A 1 92 ? 3.525 -1.189 -5.291 1.00 97.06 92 PHE A CA 1
ATOM 699 C C . PHE A 1 92 ? 3.506 -2.707 -5.146 1.00 97.06 92 PHE A C 1
ATOM 701 O O . PHE A 1 92 ? 3.362 -3.280 -4.061 1.00 97.06 92 PHE A O 1
ATOM 708 N N . GLY A 1 93 ? 3.545 -3.334 -6.316 1.00 95.25 93 GLY A N 1
ATOM 709 C CA . GLY A 1 93 ? 3.282 -4.743 -6.522 1.00 95.25 93 GLY A CA 1
ATOM 710 C C . GLY A 1 93 ? 3.919 -5.211 -7.823 1.00 95.25 93 GLY A C 1
ATOM 711 O O . GLY A 1 93 ? 3.590 -4.676 -8.886 1.00 95.25 93 GLY A O 1
ATOM 712 N N . GLU A 1 94 ? 4.814 -6.195 -7.762 1.00 93.62 94 GLU A N 1
ATOM 713 C CA . GLU A 1 94 ? 5.535 -6.742 -8.914 1.00 93.62 94 GLU A CA 1
ATOM 714 C C . GLU A 1 94 ? 6.169 -5.627 -9.758 1.00 93.62 94 GLU A C 1
ATOM 716 O O . GLU A 1 94 ? 7.173 -5.051 -9.382 1.00 93.62 94 GLU A O 1
ATOM 721 N N . ARG A 1 95 ? 5.588 -5.290 -10.914 1.00 95.44 95 ARG A N 1
ATOM 722 C CA . ARG A 1 95 ? 6.095 -4.294 -11.872 1.00 95.44 95 ARG A CA 1
ATOM 723 C C . ARG A 1 95 ? 5.236 -3.030 -11.922 1.00 95.44 95 ARG A C 1
ATOM 725 O O . ARG A 1 95 ? 5.243 -2.315 -12.927 1.00 95.44 95 ARG A O 1
ATOM 732 N N . ARG A 1 96 ? 4.401 -2.803 -10.908 1.00 96.62 96 ARG A N 1
ATOM 733 C CA . ARG A 1 96 ? 3.393 -1.740 -10.884 1.00 96.62 96 ARG A CA 1
ATOM 734 C C . ARG A 1 96 ? 3.536 -0.890 -9.635 1.00 96.62 96 ARG A C 1
ATOM 736 O O . ARG A 1 96 ? 3.738 -1.399 -8.540 1.00 96.62 96 ARG A O 1
ATOM 743 N N . VAL A 1 97 ? 3.355 0.411 -9.829 1.00 97.31 97 VAL A N 1
ATOM 744 C CA . VAL A 1 97 ? 3.331 1.418 -8.770 1.00 97.31 97 VAL A CA 1
ATOM 745 C C . VAL A 1 97 ? 2.113 2.304 -9.002 1.00 97.31 97 VAL A C 1
ATOM 747 O O . VAL A 1 97 ? 1.905 2.802 -10.113 1.00 97.31 97 VAL A O 1
ATOM 750 N N . LYS A 1 98 ? 1.301 2.485 -7.965 1.00 97.75 98 LYS A N 1
ATOM 751 C CA . LYS A 1 98 ? 0.140 3.374 -7.960 1.00 97.75 98 LYS A CA 1
ATOM 752 C C . LYS A 1 98 ? 0.247 4.347 -6.796 1.00 97.75 98 LYS A C 1
ATOM 754 O O . LYS A 1 98 ? 0.602 3.966 -5.687 1.00 97.75 98 LYS A O 1
ATOM 759 N N . LEU A 1 99 ? -0.062 5.602 -7.072 1.00 96.75 99 LEU A N 1
ATOM 760 C CA . LEU A 1 99 ? -0.094 6.700 -6.125 1.00 96.75 99 LEU A CA 1
ATOM 761 C C . LEU A 1 99 ? -1.550 7.028 -5.828 1.00 96.75 99 LEU A C 1
ATOM 763 O O . LEU A 1 99 ? -2.358 7.193 -6.742 1.00 96.75 99 LEU A O 1
ATOM 767 N N . PHE A 1 100 ? -1.858 7.185 -4.555 1.00 96.56 100 PHE A N 1
ATOM 768 C CA . PHE A 1 100 ? -3.176 7.484 -4.039 1.00 96.56 100 PHE A CA 1
ATOM 769 C C . PHE A 1 100 ? -3.117 8.687 -3.102 1.00 96.56 100 PHE A C 1
ATOM 771 O O . PHE A 1 100 ? -2.105 8.930 -2.444 1.00 96.56 100 PHE A O 1
ATOM 778 N N . ASN A 1 101 ? -4.234 9.398 -3.002 1.00 94.06 101 ASN A N 1
ATOM 779 C CA . ASN A 1 101 ? -4.498 10.323 -1.912 1.00 94.06 101 ASN A CA 1
ATOM 780 C C . ASN A 1 101 ? -5.464 9.649 -0.939 1.00 94.06 101 ASN A C 1
ATOM 782 O O . ASN A 1 101 ? -6.592 9.314 -1.313 1.00 94.06 101 ASN A O 1
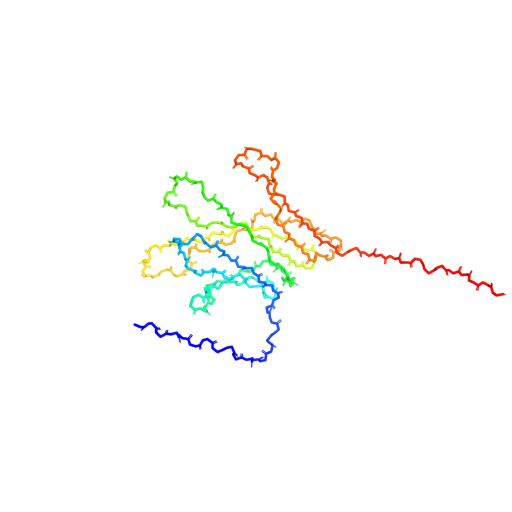ATOM 786 N N . LEU A 1 102 ? -5.016 9.460 0.299 1.00 93.88 102 LEU A N 1
ATOM 787 C CA . LEU A 1 102 ? -5.837 8.991 1.405 1.00 93.88 102 LEU A CA 1
ATOM 788 C C . LEU A 1 102 ? -6.321 10.196 2.207 1.00 93.88 102 LEU A C 1
ATOM 790 O O . LEU A 1 102 ? -5.504 10.991 2.668 1.00 93.88 102 LEU A O 1
ATOM 794 N N . ARG A 1 103 ? -7.633 10.318 2.388 1.00 91.38 103 ARG A N 1
ATOM 795 C CA . ARG A 1 103 ? -8.264 11.315 3.259 1.00 91.38 103 ARG A CA 1
ATOM 796 C C . ARG A 1 103 ? -9.048 10.609 4.352 1.00 91.38 103 ARG A C 1
ATOM 798 O O . ARG A 1 103 ? -9.763 9.650 4.065 1.00 91.38 103 ARG A O 1
ATOM 805 N N . ILE A 1 104 ? -8.890 11.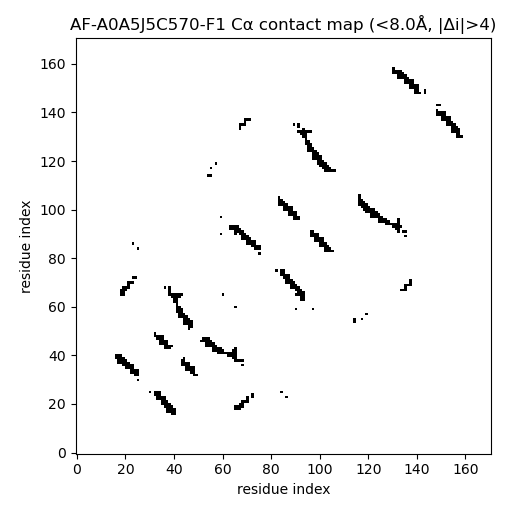086 5.583 1.00 87.25 104 ILE A N 1
ATOM 806 C CA . ILE A 1 104 ? -9.578 10.554 6.761 1.00 87.25 104 ILE A CA 1
ATOM 807 C C . ILE A 1 104 ? -10.380 11.696 7.380 1.00 87.25 104 ILE A C 1
ATOM 809 O O . ILE A 1 104 ? -9.843 12.539 8.091 1.00 87.25 104 ILE A O 1
ATOM 813 N N . GLU A 1 105 ? -11.672 11.752 7.090 1.00 83.12 105 GLU A N 1
ATOM 814 C CA . GLU A 1 105 ? -12.585 12.723 7.678 1.00 83.12 105 GLU A CA 1
ATOM 815 C C . GLU A 1 105 ? -12.970 12.284 9.088 1.00 83.12 105 GLU A C 1
ATOM 817 O O . GLU A 1 105 ? -13.780 11.382 9.309 1.00 83.12 105 GLU A O 1
ATOM 822 N N . MET A 1 106 ? -12.382 12.965 10.063 1.00 69.25 106 MET A N 1
ATOM 823 C CA . MET A 1 106 ? -12.699 12.803 11.474 1.00 69.25 106 MET A CA 1
ATOM 824 C C . MET A 1 106 ? -14.022 13.527 11.770 1.00 69.25 106 MET A C 1
ATOM 826 O O . MET A 1 106 ? -14.025 14.660 12.248 1.00 69.25 106 MET A O 1
ATOM 830 N N . LYS A 1 107 ? -15.173 12.921 11.448 1.00 61.38 107 LYS A N 1
ATOM 831 C CA . LYS A 1 107 ? -16.470 13.484 11.862 1.00 61.38 107 LYS A CA 1
ATOM 832 C C . LYS A 1 107 ? -16.557 13.448 13.392 1.00 61.38 107 LYS A C 1
ATOM 834 O O . LYS A 1 107 ? -16.370 12.399 14.011 1.00 61.38 107 LYS A O 1
ATOM 839 N N . LEU A 1 108 ? -16.868 14.590 14.009 1.00 49.59 108 LEU A N 1
ATOM 840 C CA . LEU A 1 108 ? -17.124 14.712 15.445 1.00 49.59 108 LEU A CA 1
ATOM 841 C C . LEU A 1 108 ? -18.362 13.875 15.812 1.00 49.59 108 LEU A C 1
ATOM 843 O O . LEU A 1 108 ? -19.484 14.356 15.720 1.00 49.59 108 LEU A O 1
ATOM 847 N N . ARG A 1 109 ? -18.144 12.600 16.158 1.00 44.97 109 ARG A N 1
ATOM 848 C CA . ARG A 1 109 ? -19.070 11.651 16.803 1.00 44.97 109 ARG A CA 1
ATOM 849 C C . ARG A 1 109 ? -20.569 11.974 16.644 1.00 44.97 109 ARG A C 1
ATOM 851 O O . ARG A 1 109 ? -21.261 12.170 17.640 1.00 44.97 109 ARG A O 1
ATOM 858 N N . SER A 1 110 ? -21.109 11.936 15.425 1.00 44.41 110 SER A N 1
ATOM 859 C CA . SER A 1 110 ? -22.536 11.657 15.250 1.00 44.41 110 SER A CA 1
ATOM 860 C C . SER A 1 110 ? -22.690 10.154 15.035 1.00 44.41 110 SER A C 1
ATOM 862 O O . SER A 1 110 ? -22.265 9.558 14.047 1.00 44.41 110 SER A O 1
ATOM 864 N N . ARG A 1 111 ? -23.225 9.513 16.070 1.00 44.41 111 ARG A N 1
ATOM 865 C CA . ARG A 1 111 ? -23.613 8.105 16.123 1.00 44.41 111 ARG A CA 1
ATOM 866 C C . ARG A 1 111 ? -24.551 7.832 14.938 1.00 44.41 111 ARG A C 1
ATOM 868 O O . ARG A 1 111 ? -25.698 8.249 15.034 1.00 44.41 111 ARG A O 1
ATOM 875 N N . ASN A 1 112 ? -24.046 7.252 13.834 1.00 46.72 112 ASN A N 1
ATOM 876 C CA . ASN A 1 112 ? -24.755 6.364 12.875 1.00 46.72 112 ASN A CA 1
ATOM 877 C C . ASN A 1 112 ? -24.235 6.324 11.411 1.00 46.72 112 ASN A C 1
ATOM 879 O O . ASN A 1 112 ? -24.918 5.749 10.571 1.00 46.72 112 ASN A O 1
ATOM 883 N N . GLN A 1 113 ? -23.045 6.826 11.058 1.00 48.19 113 GLN A N 1
ATOM 884 C CA . GLN A 1 113 ? -22.473 6.578 9.715 1.00 48.19 113 GLN A CA 1
ATOM 885 C C . GLN A 1 113 ? -20.984 6.241 9.806 1.00 48.19 113 GLN A C 1
ATOM 887 O O . GLN A 1 113 ? -20.140 7.126 9.901 1.00 48.19 113 GLN A O 1
ATOM 892 N N . ALA A 1 114 ? -20.668 4.946 9.833 1.00 50.03 114 ALA A N 1
ATOM 893 C CA . ALA A 1 114 ? -19.340 4.453 10.196 1.00 50.03 114 ALA A CA 1
ATOM 894 C C . ALA A 1 114 ? -18.324 4.376 9.040 1.00 50.03 114 ALA A C 1
ATOM 896 O O . ALA A 1 114 ? -17.177 4.044 9.307 1.00 50.03 114 ALA A O 1
ATOM 897 N N . ASP A 1 115 ? -18.690 4.683 7.789 1.00 56.06 115 ASP A N 1
ATOM 898 C CA . ASP A 1 115 ? -17.827 4.311 6.649 1.00 56.06 115 ASP A CA 1
ATOM 899 C C . ASP A 1 115 ? -17.645 5.389 5.560 1.00 56.06 115 ASP A C 1
ATOM 901 O O . ASP A 1 115 ? -16.840 5.240 4.638 1.00 56.06 115 ASP A O 1
ATOM 905 N N . GLU A 1 116 ? -18.352 6.517 5.655 1.00 62.12 116 GLU A N 1
ATOM 906 C CA . GLU A 1 116 ? -18.330 7.536 4.595 1.00 62.12 116 GLU A CA 1
ATOM 907 C C . GLU A 1 116 ? -17.149 8.507 4.673 1.00 62.12 116 GLU A C 1
ATOM 909 O O . GLU A 1 116 ? -16.895 9.191 3.699 1.00 62.12 116 GLU A O 1
ATOM 914 N N . GLY A 1 117 ? -16.414 8.583 5.785 1.00 82.38 117 GLY A N 1
ATOM 915 C CA . GLY A 1 117 ? -15.371 9.606 5.956 1.00 82.38 117 GLY A CA 1
ATOM 916 C C . GLY A 1 117 ? -13.989 9.240 5.408 1.00 82.38 117 GLY A C 1
ATOM 917 O O . GLY A 1 117 ? -13.088 10.073 5.412 1.00 82.38 117 GLY A O 1
ATOM 918 N N . ILE A 1 118 ? -13.764 7.993 4.988 1.00 89.44 118 ILE A N 1
ATOM 919 C CA . ILE A 1 118 ? -12.425 7.516 4.615 1.00 89.44 118 ILE A CA 1
ATOM 920 C C . ILE A 1 118 ? -12.388 7.182 3.133 1.00 89.44 118 ILE A C 1
ATOM 922 O O . ILE A 1 118 ? -13.083 6.271 2.666 1.00 89.44 118 ILE A O 1
ATOM 926 N N . HIS A 1 119 ? -11.519 7.884 2.410 1.00 92.06 119 HIS A N 1
ATOM 927 C CA . HIS A 1 119 ? -11.403 7.772 0.964 1.00 92.06 119 HIS A CA 1
ATOM 928 C C . HIS A 1 119 ? -9.955 7.577 0.533 1.00 92.06 119 HIS A C 1
ATOM 930 O O . HIS A 1 119 ? -9.099 8.419 0.806 1.00 92.06 119 HIS A O 1
ATOM 936 N N . LEU A 1 120 ? -9.705 6.498 -0.209 1.00 94.75 120 LEU A N 1
ATOM 937 C CA . LEU A 1 120 ? -8.465 6.275 -0.942 1.00 94.75 120 LEU A CA 1
ATOM 938 C C . LEU A 1 120 ? -8.734 6.513 -2.431 1.00 94.75 120 LEU A C 1
ATOM 940 O O . LEU A 1 120 ? -9.430 5.737 -3.080 1.00 94.75 120 LEU A O 1
ATOM 944 N N . THR A 1 121 ? -8.202 7.605 -2.969 1.00 95.56 121 THR A N 1
ATOM 945 C CA . THR A 1 121 ? -8.441 8.022 -4.359 1.00 95.56 121 THR A CA 1
ATOM 946 C C . THR A 1 121 ? -7.182 7.832 -5.187 1.00 95.56 121 THR A C 1
ATOM 948 O O . THR A 1 121 ? -6.107 8.274 -4.786 1.00 95.56 121 THR A O 1
ATOM 951 N N . LEU A 1 122 ? -7.287 7.157 -6.334 1.00 96.75 122 LEU A N 1
ATOM 952 C CA . LEU A 1 122 ? -6.151 6.985 -7.238 1.00 96.75 122 LEU A CA 1
ATOM 953 C C . LEU A 1 122 ? -5.763 8.347 -7.820 1.00 96.75 122 LEU A C 1
ATOM 955 O O . LEU A 1 122 ? -6.555 8.981 -8.509 1.00 96.75 122 LEU A O 1
ATOM 959 N N . PHE A 1 123 ? -4.534 8.773 -7.552 1.00 91.50 123 PHE A N 1
ATOM 960 C CA . PHE A 1 123 ? -3.968 10.002 -8.093 1.00 91.50 123 PHE A CA 1
ATOM 961 C C . PHE A 1 123 ? -3.219 9.733 -9.399 1.00 91.50 123 PHE A C 1
ATOM 963 O O . PHE A 1 123 ? -3.410 10.437 -10.386 1.00 91.50 123 PHE A O 1
ATOM 970 N N . HIS A 1 124 ? -2.367 8.704 -9.419 1.00 94.69 124 HIS A N 1
ATOM 971 C CA . HIS A 1 124 ? -1.561 8.386 -10.593 1.00 94.69 124 HIS A CA 1
ATOM 972 C C . HIS A 1 124 ? -1.164 6.907 -10.629 1.00 94.69 124 HIS A C 1
ATOM 974 O O . HIS A 1 124 ? -0.886 6.307 -9.597 1.00 94.69 124 HIS A O 1
ATOM 980 N N . SER A 1 125 ? -1.087 6.308 -11.816 1.00 95.75 125 SER A N 1
ATOM 981 C CA . SER A 1 125 ? -0.473 4.989 -12.012 1.00 95.75 125 SER A CA 1
ATOM 982 C C . SER A 1 125 ? 0.757 5.172 -12.878 1.00 95.75 125 SER A C 1
ATOM 984 O O . SER A 1 125 ? 0.632 5.625 -14.013 1.00 95.75 125 SER A O 1
ATOM 986 N N . LEU A 1 126 ? 1.920 4.754 -12.384 1.00 94.56 126 LEU A N 1
ATOM 987 C CA . LEU A 1 126 ? 3.122 4.769 -13.206 1.00 94.56 126 LEU A CA 1
ATOM 988 C C . LEU A 1 126 ? 3.023 3.724 -14.330 1.00 94.56 126 LEU A C 1
ATOM 990 O O . LEU A 1 126 ? 2.286 2.729 -14.191 1.00 94.56 126 LEU A O 1
ATOM 994 N N . PRO A 1 127 ? 3.765 3.927 -15.437 1.00 93.62 127 PRO A N 1
ATOM 995 C CA . PRO A 1 127 ? 3.938 2.913 -16.465 1.00 93.62 127 PRO A CA 1
ATOM 996 C C . PRO A 1 127 ? 4.409 1.588 -15.868 1.00 93.62 127 PRO A C 1
ATOM 998 O O . PRO A 1 127 ? 5.056 1.535 -14.821 1.00 93.62 127 PRO A O 1
ATOM 1001 N N . LYS A 1 128 ? 4.081 0.489 -16.546 1.00 94.31 128 LYS A N 1
ATOM 1002 C CA . LYS A 1 128 ? 4.549 -0.829 -16.129 1.00 94.31 128 LYS A CA 1
ATOM 1003 C C . LYS A 1 128 ? 6.063 -0.901 -16.295 1.00 94.31 128 LYS A C 1
ATOM 1005 O O . LYS A 1 128 ? 6.592 -0.705 -17.384 1.00 94.31 128 LYS A O 1
ATOM 1010 N N . PHE A 1 129 ? 6.729 -1.244 -15.210 1.00 92.81 129 PHE A N 1
ATOM 1011 C CA . PHE A 1 129 ? 8.165 -1.411 -15.171 1.00 92.81 129 PHE A CA 1
ATOM 1012 C C . PHE A 1 129 ? 8.601 -2.717 -15.856 1.00 92.81 129 PHE A C 1
ATOM 1014 O O . PHE A 1 129 ? 7.837 -3.681 -15.943 1.00 92.81 129 PHE A O 1
ATOM 1021 N N . SER A 1 130 ? 9.836 -2.774 -16.356 1.00 92.06 130 SER A N 1
ATOM 1022 C CA . SER A 1 130 ? 10.405 -3.994 -16.951 1.00 92.06 130 SER A CA 1
ATOM 1023 C C . SER A 1 130 ? 10.752 -5.039 -15.885 1.00 92.06 130 SER A C 1
ATOM 1025 O O . SER A 1 130 ? 10.416 -6.216 -16.040 1.00 92.06 130 SER A O 1
ATOM 1027 N N . ASN A 1 131 ? 11.349 -4.587 -14.781 1.00 92.56 131 ASN A N 1
ATOM 1028 C CA . ASN A 1 131 ? 11.758 -5.397 -13.635 1.00 92.56 131 ASN A CA 1
ATOM 1029 C C . ASN A 1 131 ? 10.837 -5.189 -12.434 1.00 92.56 131 ASN A C 1
ATOM 1031 O O . ASN A 1 131 ? 10.123 -4.185 -12.357 1.00 92.56 131 ASN A O 1
ATOM 1035 N N . TRP A 1 132 ? 10.883 -6.138 -11.495 1.00 93.25 132 TRP A N 1
ATOM 1036 C CA . TRP A 1 132 ? 10.171 -6.021 -10.228 1.00 93.25 132 TRP A CA 1
ATOM 1037 C C . TRP A 1 132 ? 10.641 -4.779 -9.469 1.00 93.25 132 TRP A C 1
ATOM 1039 O O . TRP A 1 132 ? 11.841 -4.518 -9.355 1.00 93.25 132 TRP A O 1
ATOM 1049 N N . VAL A 1 133 ? 9.668 -4.020 -8.988 1.00 95.00 133 VAL A N 1
ATOM 1050 C CA . VAL A 1 133 ? 9.824 -2.938 -8.031 1.00 95.00 133 VAL A CA 1
ATOM 1051 C C . VAL A 1 133 ? 10.131 -3.592 -6.696 1.00 95.00 133 VAL A C 1
ATOM 1053 O O . VAL A 1 133 ? 9.428 -4.506 -6.284 1.00 95.00 133 VAL A O 1
ATOM 1056 N N . LEU A 1 134 ? 11.204 -3.168 -6.049 1.00 94.25 134 LEU A N 1
ATOM 1057 C CA . LEU A 1 134 ? 11.622 -3.695 -4.754 1.00 94.25 134 LEU A CA 1
ATOM 1058 C C . LEU A 1 134 ? 11.182 -2.770 -3.634 1.00 94.25 134 LEU A C 1
ATOM 1060 O O . LEU A 1 134 ? 10.673 -3.235 -2.620 1.00 94.25 134 LEU A O 1
ATOM 1064 N N . ASP A 1 135 ? 11.348 -1.470 -3.853 1.00 94.12 135 ASP A N 1
ATOM 1065 C CA . ASP A 1 135 ? 10.974 -0.451 -2.891 1.00 94.12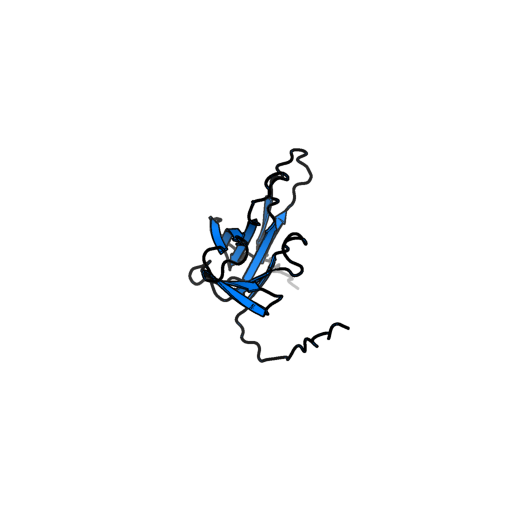 135 ASP A CA 1
ATOM 1066 C C . ASP A 1 135 ? 10.625 0.859 -3.599 1.00 94.12 135 ASP A C 1
ATOM 1068 O O . ASP A 1 135 ? 11.068 1.121 -4.725 1.00 94.12 135 ASP A O 1
ATOM 1072 N N . VAL A 1 136 ? 9.818 1.678 -2.935 1.00 94.44 136 VAL A N 1
ATOM 1073 C CA . VAL A 1 136 ? 9.436 3.006 -3.395 1.00 94.44 136 VAL A CA 1
ATOM 1074 C C . VAL A 1 136 ? 9.372 3.943 -2.204 1.00 94.44 136 VAL A C 1
ATOM 1076 O O . VAL A 1 136 ? 8.642 3.682 -1.252 1.00 94.44 136 VAL A O 1
ATOM 1079 N N . CYS A 1 137 ? 10.064 5.077 -2.272 1.00 91.50 137 CYS A N 1
ATOM 1080 C CA . CYS A 1 137 ? 10.050 6.058 -1.194 1.00 91.50 137 CYS A CA 1
ATOM 1081 C C . CYS A 1 137 ? 9.862 7.489 -1.707 1.00 91.50 137 CYS A C 1
ATOM 1083 O O . CYS A 1 137 ? 10.232 7.841 -2.831 1.00 91.50 137 CYS A O 1
ATOM 1085 N N . PHE A 1 138 ? 9.256 8.320 -0.861 1.00 89.31 138 PHE A N 1
ATOM 1086 C CA . PHE A 1 138 ? 9.171 9.757 -1.090 1.00 89.31 138 PHE A CA 1
ATOM 1087 C C . PHE A 1 138 ? 10.475 10.410 -0.640 1.00 89.31 138 PHE A C 1
ATOM 1089 O O . PHE A 1 138 ? 10.853 10.307 0.527 1.00 89.31 138 PHE A O 1
ATOM 1096 N N . LEU A 1 139 ? 11.133 11.119 -1.551 1.00 86.50 139 LEU A N 1
ATOM 1097 C CA . LEU A 1 139 ? 12.293 11.937 -1.237 1.00 86.50 139 LEU A CA 1
ATOM 1098 C C . LEU A 1 139 ? 11.832 13.363 -0.929 1.00 86.50 139 LEU A C 1
ATOM 1100 O O . LEU A 1 139 ? 11.027 13.951 -1.657 1.00 86.50 139 LEU A O 1
ATOM 1104 N N . LYS A 1 140 ? 12.335 13.916 0.176 1.00 77.75 140 LYS A N 1
ATOM 1105 C CA . LYS A 1 140 ? 12.186 15.339 0.480 1.00 77.75 140 LYS A CA 1
ATOM 1106 C C . LYS A 1 140 ? 13.276 16.089 -0.267 1.00 77.75 140 LYS A C 1
ATOM 1108 O O . LYS A 1 140 ? 14.455 15.828 -0.039 1.00 77.75 140 LYS A O 1
ATOM 1113 N N . ASP A 1 141 ? 12.876 16.992 -1.151 1.00 64.69 141 ASP A N 1
ATOM 1114 C CA . ASP A 1 141 ? 13.806 17.957 -1.711 1.00 64.69 141 ASP A CA 1
ATOM 1115 C C . ASP A 1 141 ? 14.042 19.064 -0.675 1.00 64.69 141 ASP A C 1
ATOM 1117 O O . ASP A 1 141 ? 13.101 19.711 -0.215 1.00 64.69 141 ASP A O 1
ATOM 1121 N N . TYR A 1 142 ? 15.295 19.232 -0.258 1.00 57.62 142 TYR A N 1
ATOM 1122 C CA . TYR A 1 142 ? 15.712 20.293 0.662 1.00 57.62 142 TYR A CA 1
ATOM 1123 C C . TYR A 1 142 ? 16.222 21.534 -0.092 1.00 57.62 142 TYR A C 1
ATOM 1125 O O . TYR A 1 142 ? 16.571 22.525 0.546 1.00 57.62 142 TYR A O 1
ATOM 1133 N N . ALA A 1 143 ? 16.296 21.489 -1.429 1.00 53.88 143 ALA A N 1
ATOM 1134 C CA . ALA A 1 143 ? 16.913 22.536 -2.242 1.00 53.88 143 ALA A CA 1
ATOM 1135 C C . ALA A 1 143 ? 15.949 23.664 -2.654 1.00 53.88 143 ALA A C 1
ATOM 1137 O O . ALA A 1 143 ? 16.404 24.748 -3.019 1.00 53.88 143 ALA A O 1
ATOM 1138 N N . SER A 1 144 ? 14.630 23.462 -2.575 1.00 47.94 144 SER A N 1
ATOM 1139 C CA . SER A 1 144 ? 13.639 24.498 -2.885 1.00 47.94 144 SER A CA 1
ATOM 1140 C C . SER A 1 144 ? 13.208 25.239 -1.615 1.00 47.94 144 SER A C 1
ATOM 1142 O O . SER A 1 144 ? 12.432 24.718 -0.818 1.00 47.94 144 SER A O 1
ATOM 1144 N N . SER A 1 145 ? 13.681 26.474 -1.439 1.00 46.28 145 SER A N 1
ATOM 1145 C CA . SER A 1 145 ? 13.275 27.397 -0.363 1.00 46.28 145 SER A CA 1
ATOM 1146 C C . SER A 1 145 ? 11.841 27.936 -0.499 1.00 46.28 145 SER A C 1
ATOM 1148 O O . SER A 1 145 ? 11.379 28.688 0.358 1.00 46.28 145 SER A O 1
ATOM 1150 N N . SER A 1 146 ? 11.114 27.565 -1.556 1.00 47.19 146 SER A N 1
ATOM 1151 C CA . SER A 1 146 ? 9.680 27.820 -1.674 1.00 47.19 146 SER A CA 1
ATOM 1152 C C . SER A 1 146 ? 8.905 26.789 -0.857 1.00 47.19 146 SER A C 1
ATOM 1154 O O . SER A 1 146 ? 9.134 25.592 -1.002 1.00 47.19 146 SER A O 1
ATOM 1156 N N . HIS A 1 147 ? 7.950 27.258 -0.052 1.00 48.16 147 HIS A N 1
ATOM 1157 C CA . HIS A 1 147 ? 7.050 26.514 0.850 1.00 48.16 147 HIS A CA 1
ATOM 1158 C C . HIS A 1 147 ? 6.229 25.357 0.225 1.00 48.16 147 HIS A C 1
ATOM 1160 O O . HIS A 1 147 ? 5.368 24.779 0.885 1.00 48.16 147 HIS A O 1
ATOM 1166 N N . GLU A 1 148 ? 6.499 24.994 -1.023 1.00 50.81 148 GLU A N 1
ATOM 1167 C CA . GLU A 1 148 ? 5.841 23.950 -1.793 1.00 50.81 148 GLU A CA 1
ATOM 1168 C C . GLU A 1 148 ? 6.918 22.970 -2.283 1.00 50.81 148 GLU A C 1
ATOM 1170 O O . GLU A 1 148 ? 7.393 23.022 -3.415 1.00 50.81 148 GLU A O 1
ATOM 1175 N N . GLY A 1 149 ? 7.397 22.130 -1.362 1.00 51.44 149 GLY A N 1
ATOM 1176 C CA . GLY A 1 149 ? 8.458 21.165 -1.642 1.00 51.44 149 GLY A CA 1
ATOM 1177 C C . GLY A 1 149 ? 8.025 20.175 -2.723 1.00 51.44 149 GLY A C 1
ATOM 1178 O O . GLY A 1 149 ? 7.052 19.435 -2.554 1.00 51.44 149 GLY A O 1
ATOM 1179 N N . SER A 1 150 ? 8.760 20.138 -3.834 1.00 54.34 150 SER A N 1
ATOM 1180 C CA . SER A 1 150 ? 8.602 19.093 -4.843 1.00 54.34 150 SER A CA 1
ATOM 1181 C C . SER A 1 150 ? 8.988 17.750 -4.218 1.00 54.34 150 SER A C 1
ATOM 1183 O O . SER A 1 150 ? 10.147 17.498 -3.893 1.00 54.34 150 SER A O 1
ATOM 1185 N N . HIS A 1 151 ? 8.005 16.882 -3.990 1.00 66.44 151 HIS A N 1
ATOM 1186 C CA . HIS A 1 151 ? 8.261 15.525 -3.517 1.00 66.44 151 HIS A CA 1
ATOM 1187 C C . HIS A 1 151 ? 8.581 14.628 -4.710 1.00 66.44 151 HIS A C 1
ATOM 1189 O O . HIS A 1 151 ? 7.684 14.245 -5.464 1.00 66.44 151 HIS A O 1
ATOM 1195 N N . CYS A 1 152 ? 9.851 14.266 -4.862 1.00 82.75 152 CYS A N 1
ATOM 1196 C CA . CYS A 1 152 ? 10.270 13.257 -5.827 1.00 82.75 152 CYS A CA 1
ATOM 1197 C C . CYS A 1 152 ? 9.924 11.854 -5.311 1.00 82.75 152 CYS A C 1
ATOM 1199 O O . CYS A 1 152 ? 9.957 11.588 -4.108 1.00 82.75 152 CYS A O 1
ATOM 1201 N N . LEU A 1 153 ? 9.612 10.938 -6.228 1.00 88.94 153 LEU A N 1
ATOM 1202 C CA . LEU A 1 153 ? 9.390 9.530 -5.915 1.00 88.94 153 LEU A CA 1
ATOM 1203 C C . LEU A 1 153 ? 10.565 8.710 -6.448 1.00 88.94 153 LEU A C 1
ATOM 1205 O O . LEU A 1 153 ? 10.788 8.675 -7.657 1.00 88.94 153 LEU A O 1
ATOM 1209 N N . ALA A 1 154 ? 11.305 8.050 -5.561 1.00 91.44 154 ALA A N 1
ATOM 1210 C CA . ALA A 1 154 ? 12.351 7.113 -5.954 1.00 91.44 154 ALA A CA 1
ATOM 1211 C C . ALA A 1 154 ? 11.765 5.705 -6.055 1.00 91.44 154 ALA A C 1
ATOM 1213 O O . ALA A 1 154 ? 11.119 5.240 -5.120 1.00 91.44 154 ALA A O 1
ATOM 1214 N N . VAL A 1 155 ? 11.994 5.033 -7.185 1.00 93.25 155 VAL A N 1
ATOM 1215 C CA . VAL A 1 155 ? 11.554 3.654 -7.436 1.00 93.25 155 VAL A CA 1
ATOM 1216 C C . VAL A 1 155 ? 12.790 2.784 -7.623 1.00 93.25 155 VAL A C 1
ATOM 1218 O O . VAL A 1 155 ? 13.553 2.982 -8.568 1.00 93.25 155 VAL A O 1
ATOM 1221 N 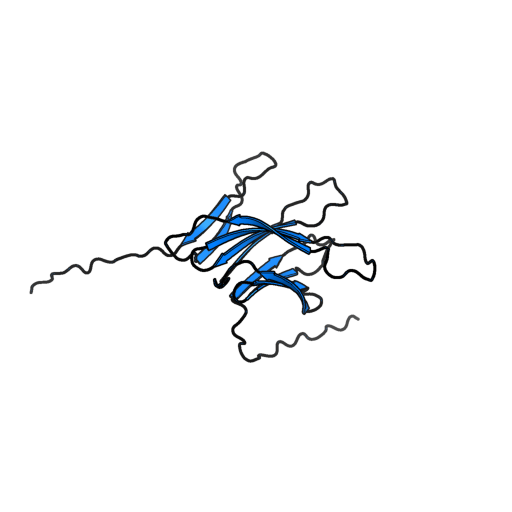N . PHE A 1 156 ? 12.979 1.809 -6.738 1.00 90.06 156 PHE A N 1
ATOM 1222 C CA . PHE A 1 156 ? 14.094 0.871 -6.792 1.00 90.06 156 PHE A CA 1
ATOM 1223 C C . PHE A 1 156 ? 13.651 -0.414 -7.478 1.00 90.06 156 PHE A C 1
ATOM 1225 O O . PHE A 1 156 ? 12.618 -0.993 -7.141 1.00 90.06 156 PHE A O 1
ATOM 1232 N N . GLN A 1 157 ? 14.438 -0.874 -8.445 1.00 88.94 157 GLN A N 1
ATOM 1233 C CA . GLN A 1 157 ? 14.143 -2.076 -9.215 1.00 88.94 157 GLN A CA 1
ATOM 1234 C C . GLN A 1 157 ? 15.312 -3.048 -9.173 1.00 88.94 157 GLN A C 1
ATOM 1236 O O . GLN A 1 157 ? 16.471 -2.635 -9.133 1.00 88.94 157 GLN A O 1
ATOM 1241 N N . LEU A 1 158 ? 15.012 -4.344 -9.257 1.00 79.56 158 LEU A N 1
ATOM 1242 C CA . LEU A 1 158 ? 16.052 -5.354 -9.414 1.00 79.56 158 LEU A CA 1
ATOM 1243 C C . LEU A 1 158 ? 16.730 -5.187 -10.784 1.00 79.56 158 LEU A C 1
ATOM 1245 O O . LEU A 1 158 ? 16.082 -5.334 -11.824 1.00 79.56 158 LEU A O 1
ATOM 1249 N N . ALA A 1 159 ? 18.032 -4.913 -10.796 1.00 74.12 159 ALA A N 1
ATOM 1250 C CA . ALA A 1 159 ? 18.841 -5.008 -12.003 1.00 74.12 159 ALA A CA 1
ATOM 1251 C C . ALA A 1 159 ? 19.300 -6.460 -12.201 1.00 74.12 159 ALA A C 1
ATOM 1253 O O . ALA A 1 159 ? 19.747 -7.117 -11.261 1.00 74.12 159 ALA A O 1
ATOM 1254 N N . LYS A 1 160 ? 19.200 -6.971 -13.432 1.00 64.88 160 LYS A N 1
ATOM 1255 C CA . LYS A 1 160 ? 19.849 -8.233 -13.802 1.00 64.88 160 LYS A CA 1
ATOM 1256 C C . LYS A 1 160 ? 21.300 -7.941 -14.157 1.00 64.88 160 LYS A C 1
ATOM 1258 O O . LYS A 1 160 ? 21.555 -7.283 -15.162 1.00 64.88 160 LYS A O 1
ATOM 1263 N N . PHE A 1 161 ? 22.226 -8.461 -13.362 1.00 58.50 161 PHE A N 1
ATOM 1264 C CA . PHE A 1 161 ? 23.640 -8.492 -13.711 1.00 58.50 161 PHE A CA 1
ATOM 1265 C C . PHE A 1 161 ? 23.958 -9.863 -14.305 1.00 58.50 161 PHE A C 1
ATOM 1267 O O . PHE A 1 161 ? 23.756 -10.886 -13.653 1.00 58.50 161 PHE A O 1
ATOM 1274 N N . TYR A 1 162 ? 24.421 -9.884 -15.553 1.00 60.50 162 TYR A N 1
ATOM 1275 C CA . TYR A 1 162 ? 25.035 -11.070 -16.138 1.00 60.50 162 TYR A CA 1
ATOM 1276 C C . TYR A 1 162 ? 26.537 -10.946 -15.923 1.00 60.50 162 TYR A C 1
ATOM 1278 O O . TYR A 1 162 ? 27.157 -10.024 -16.449 1.00 60.50 162 TYR A O 1
ATOM 1286 N N . PHE A 1 163 ? 27.113 -11.852 -15.139 1.00 49.12 163 PHE A N 1
ATOM 1287 C CA . PHE A 1 163 ? 28.558 -12.028 -15.130 1.00 49.12 163 PHE A CA 1
ATOM 1288 C C . PHE A 1 163 ? 28.924 -12.843 -16.374 1.00 49.12 163 PHE A C 1
ATOM 1290 O O . PHE A 1 163 ? 28.391 -13.948 -16.526 1.00 49.12 163 PHE A O 1
ATOM 1297 N N . PRO A 1 164 ? 29.776 -12.338 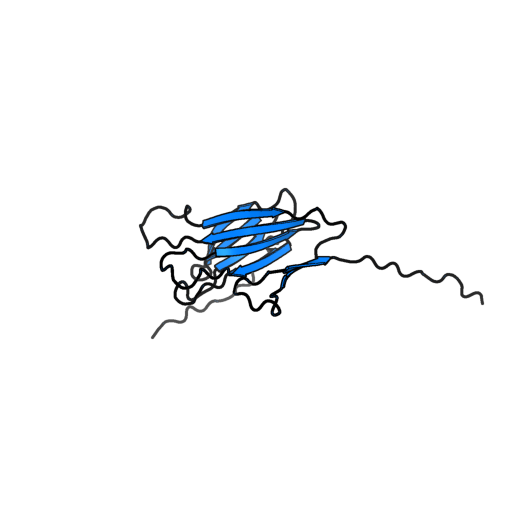-17.282 1.00 52.22 164 PRO A N 1
ATOM 1298 C CA . PRO A 1 164 ? 30.378 -13.209 -18.274 1.00 52.22 164 PRO A CA 1
ATOM 1299 C C . PRO A 1 164 ? 31.207 -14.252 -17.518 1.00 52.22 164 PRO A C 1
ATOM 1301 O O . PRO A 1 164 ? 32.104 -13.916 -16.747 1.00 52.22 164 PRO A O 1
ATOM 1304 N N . LEU A 1 165 ? 30.863 -15.527 -17.686 1.00 54.66 165 LEU A N 1
ATOM 1305 C CA . LEU A 1 165 ? 31.796 -16.606 -17.397 1.00 54.66 165 LEU A CA 1
ATOM 1306 C C . LEU A 1 165 ? 32.892 -16.481 -18.453 1.00 54.66 165 LEU A C 1
ATOM 1308 O O . LEU A 1 165 ? 32.661 -16.851 -19.604 1.00 54.66 165 LEU A O 1
ATOM 1312 N N . ASP A 1 166 ? 34.039 -15.910 -18.084 1.00 56.25 166 ASP A N 1
ATOM 1313 C CA . ASP A 1 166 ? 35.225 -15.936 -18.933 1.00 56.25 166 ASP A CA 1
ATOM 1314 C C . ASP A 1 166 ? 35.574 -17.399 -19.216 1.00 56.25 166 ASP A C 1
ATOM 1316 O O . ASP A 1 166 ? 36.060 -18.155 -18.372 1.00 56.25 166 ASP A O 1
ATOM 1320 N N . SER A 1 167 ? 35.253 -17.817 -20.434 1.00 56.09 167 SER A N 1
ATOM 1321 C CA . SER A 1 167 ? 35.692 -19.066 -21.019 1.00 56.09 167 SER A CA 1
ATOM 1322 C C . SER A 1 167 ? 37.170 -18.941 -21.382 1.00 56.09 167 SER A C 1
ATOM 1324 O O . SER A 1 167 ? 37.502 -18.238 -22.334 1.00 56.09 167 SER A O 1
ATOM 1326 N N . GLY A 1 168 ? 38.038 -19.674 -20.682 1.00 50.12 168 GLY A N 1
ATOM 1327 C CA . GLY A 1 168 ? 39.336 -20.064 -21.238 1.00 50.12 168 GLY A CA 1
ATOM 1328 C C . GLY A 1 168 ? 40.536 -19.935 -20.308 1.00 50.12 168 GLY A C 1
ATOM 1329 O O . GLY A 1 168 ? 41.425 -19.137 -20.575 1.00 50.12 168 GLY A O 1
ATOM 1330 N N . TYR A 1 169 ? 40.639 -20.806 -19.304 1.00 45.88 169 TYR A N 1
ATOM 1331 C CA . TYR A 1 169 ? 41.955 -21.330 -18.935 1.00 45.88 169 TYR A CA 1
ATOM 1332 C C . TYR A 1 169 ? 42.187 -22.588 -19.778 1.00 45.88 169 TYR A C 1
ATOM 1334 O O . TYR A 1 169 ? 41.593 -23.630 -19.508 1.00 45.88 169 TYR A O 1
ATOM 1342 N N . GLN A 1 170 ? 42.994 -22.477 -20.836 1.00 44.91 170 GLN A N 1
ATOM 1343 C CA . GLN A 1 170 ? 43.670 -23.648 -21.396 1.00 44.91 170 GLN A CA 1
ATOM 1344 C C . GLN A 1 170 ? 44.940 -23.883 -20.575 1.00 44.91 170 GLN A C 1
ATOM 1346 O O . GLN A 1 170 ? 45.698 -22.942 -20.336 1.00 44.91 170 GLN A O 1
ATOM 1351 N N . ILE A 1 171 ? 45.091 -25.119 -20.096 1.00 51.47 171 ILE A N 1
ATOM 1352 C CA . ILE A 1 171 ? 46.296 -25.653 -19.447 1.00 51.47 171 ILE A CA 1
ATOM 1353 C C . ILE A 1 171 ? 47.290 -26.043 -20.539 1.00 51.47 171 ILE A C 1
ATOM 1355 O O . ILE A 1 171 ? 46.819 -26.614 -21.551 1.00 51.47 171 ILE A O 1
#

Secondary structure (DSSP, 8-state):
---------------S-EEEEEEE---TTT-SS-EEEEEETTEEEEEETTTTEEEEEEE--SS----EEEEEEEPPPTT-TTPPPEEEEEEEETTEEEEEEEEE------TT--STTEEEEEEEEPPPPSS-EEEEEEEEP-S--SSS--EEEEEEE--------------

Foldseek 3Di:
DDDDPPPDDDDDPDPPFWQEKDWADDDCVQDVGTWMWTWGQQKIWIGDPVVRDTQDIDRRDDRFGFRYKEKDWDDDPPPDPQAFTKIWMWTFTFQWIWIWIWGAHPPPDPPDDRRDRIDTGTDDIDPGHPFTFDDKYWDFDPPDPPPDTDTDIDTDGDDDDDDPPPPDDDD

Solvent-accessible surface area (backbone atoms only — not comparable to full-atom values): 10705 Å² total; per-residue (Å²): 135,82,84,77,78,79,83,74,86,73,89,69,83,85,80,83,48,78,50,25,64,33,76,46,75,59,61,70,93,80,35,94,64,44,35,35,39,36,17,34,49,31,28,39,34,35,28,39,60,88,80,72,39,79,75,48,79,40,83,75,47,85,92,38,49,32,55,39,44,35,74,45,79,50,80,71,68,91,86,58,100,77,69,57,57,36,29,44,34,38,42,30,28,54,36,40,42,36,33,28,42,36,37,45,46,81,70,85,80,68,92,84,72,95,68,83,44,61,45,79,41,83,71,46,70,58,75,77,47,95,41,43,54,74,49,59,47,80,42,82,51,85,83,56,91,54,98,73,60,64,70,47,75,50,75,41,58,63,77,88,80,81,76,81,77,83,84,77,87,80,129

Organism: NCBI:txid561372

Sequence (171 aa):
MAEQSEWRLHSGKYLGEISALCFLHLPSHLSSLPYLLAGTGSEVLLYDIETGKAIKSFHVFEGIRVHGISCSFLNSI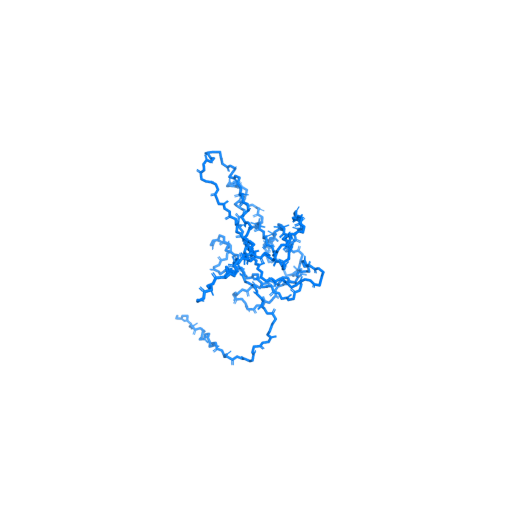EGSLSSAPAFKVVVFGERRVKLFNLRIEMKLRSRNQADEGIHLTLFHSLPKFSNWVLDVCFLKDYASSSHEGSHCLAVFQLAKFYFPLDSGYQI

Nearest PDB structures (foldseek):
  7ukn-assembly1_A  TM=6.200E-01  e=3.874E-01  Homo sapiens
  3ei2-assembly1_A  TM=5.653E-01  e=9.957E-01  Homo sapiens
  8xfb-assembly1_B  TM=3.358E-01  e=1.859E-01  Homo sapiens
  7wb4-assembly1_c  TM=5.311E-01  e=2.842E+00  Xenopus laevis
  7wb4-assembly1_C  TM=3.854E-01  e=2.186E+00  Xenopus laevis

Mean predicted aligned error: 11.24 Å

Radius of gyration: 20.74 Å; Cα contacts (8 Å, |Δi|>4): 316; chains: 1; bounding box: 71×54×60 Å